Protein AF-Q46TR0-F1 (afdb_monomer_lite)

Foldseek 3Di:
DAEEQEDCDPVSVVVLVVCLVVLHFYKYADDPVCVVVDPPADDDGIDTRSPDDDD

pLDDT: mean 76.16, std 15.03, range [44.78, 92.12]

Structure (mmCIF, N/CA/C/O backbone):
data_AF-Q46TR0-F1
#
_entry.id   AF-Q46TR0-F1
#
loop_
_atom_site.group_PDB
_atom_site.id
_atom_site.type_symbol
_atom_site.label_atom_id
_atom_site.label_alt_id
_atom_site.label_comp_id
_atom_site.label_asym_id
_atom_site.label_entity_id
_atom_site.label_seq_id
_atom_site.pdbx_PDB_ins_code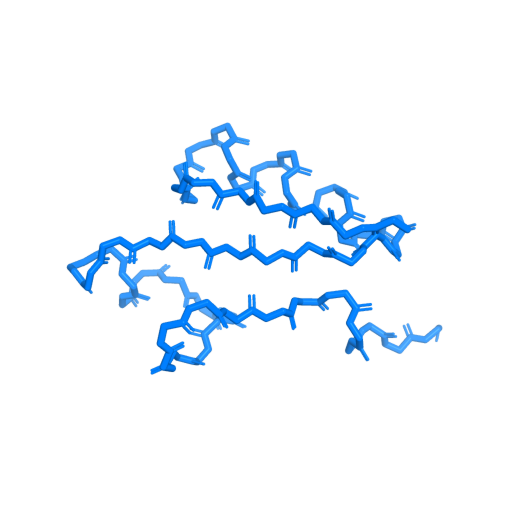
_atom_site.Cartn_x
_atom_site.Cartn_y
_atom_site.Cartn_z
_atom_site.occupancy
_atom_site.B_iso_or_equiv
_atom_site.auth_seq_id
_atom_site.auth_comp_id
_atom_site.auth_asym_id
_atom_site.auth_atom_id
_atom_site.pdbx_PDB_model_num
ATOM 1 N N . MET A 1 1 ? -12.699 7.316 8.046 1.00 81.19 1 MET A N 1
ATOM 2 C CA . MET A 1 1 ? -11.801 8.258 7.332 1.00 81.19 1 MET A CA 1
ATOM 3 C C . MET A 1 1 ? -11.356 7.625 6.019 1.00 81.19 1 MET A C 1
ATOM 5 O O . MET A 1 1 ? -11.255 6.405 5.992 1.00 81.19 1 MET A O 1
ATOM 9 N N . ARG A 1 2 ? -11.138 8.410 4.952 1.00 85.25 2 ARG A N 1
ATOM 10 C CA . ARG A 1 2 ? -10.739 7.907 3.620 1.00 85.25 2 ARG A CA 1
ATOM 11 C C . ARG A 1 2 ? -9.267 8.225 3.371 1.00 85.25 2 ARG A C 1
ATOM 13 O O . ARG A 1 2 ? -8.884 9.381 3.525 1.00 85.25 2 ARG A O 1
ATOM 20 N N . ILE A 1 3 ? -8.470 7.231 2.990 1.00 90.06 3 ILE A N 1
ATOM 21 C CA . ILE A 1 3 ? -7.014 7.356 2.840 1.00 90.06 3 ILE A CA 1
ATOM 22 C C . ILE A 1 3 ? -6.631 7.044 1.395 1.00 90.06 3 ILE A C 1
ATOM 24 O O . ILE A 1 3 ? -6.998 6.000 0.860 1.00 90.06 3 ILE A O 1
ATOM 28 N N . LEU A 1 4 ? -5.884 7.943 0.758 1.00 91.25 4 LEU A N 1
ATOM 29 C CA . LEU A 1 4 ? -5.296 7.718 -0.560 1.00 91.25 4 LEU A CA 1
ATOM 30 C C . LEU A 1 4 ? -3.801 7.451 -0.406 1.00 91.25 4 LEU A C 1
ATOM 32 O O . LEU A 1 4 ? -3.078 8.275 0.148 1.00 91.25 4 LEU A O 1
ATOM 36 N N . VAL A 1 5 ? -3.337 6.331 -0.947 1.00 89.00 5 VAL A N 1
ATOM 37 C CA . VAL A 1 5 ? -1.917 5.993 -1.031 1.00 89.00 5 VAL A CA 1
ATOM 38 C C . VAL A 1 5 ? -1.454 6.176 -2.475 1.00 89.00 5 VAL A C 1
ATOM 40 O O . VAL A 1 5 ? -1.881 5.459 -3.387 1.00 89.00 5 VAL A O 1
ATOM 43 N N . LEU A 1 6 ? -0.578 7.159 -2.686 1.00 89.94 6 LEU A N 1
ATOM 44 C CA . LEU A 1 6 ? 0.058 7.438 -3.972 1.00 89.94 6 LEU A CA 1
ATOM 45 C C . LEU A 1 6 ? 1.268 6.507 -4.150 1.00 89.94 6 LEU A C 1
ATOM 47 O O . LEU A 1 6 ? 2.339 6.751 -3.605 1.00 89.94 6 LEU A O 1
ATOM 51 N N . GLY A 1 7 ? 1.092 5.438 -4.925 1.00 85.75 7 GLY A N 1
ATOM 52 C CA . GLY A 1 7 ? 2.107 4.412 -5.165 1.00 85.75 7 GLY A CA 1
ATOM 53 C C . GLY A 1 7 ? 2.044 3.239 -4.178 1.00 85.75 7 GLY A C 1
ATOM 54 O O . GLY A 1 7 ? 2.176 3.411 -2.974 1.00 85.75 7 GLY A O 1
ATOM 55 N N . ALA A 1 8 ? 1.922 2.015 -4.699 1.00 85.25 8 ALA A N 1
ATOM 56 C CA . ALA A 1 8 ? 1.972 0.771 -3.925 1.00 85.25 8 ALA A CA 1
ATOM 57 C C . ALA A 1 8 ? 3.327 0.066 -4.122 1.00 85.25 8 ALA A C 1
ATOM 59 O O . ALA A 1 8 ? 3.415 -1.029 -4.673 1.00 85.25 8 ALA A O 1
ATOM 60 N N . GLY A 1 9 ? 4.408 0.764 -3.757 1.00 84.25 9 GLY A N 1
ATOM 61 C CA . GLY A 1 9 ? 5.748 0.176 -3.632 1.00 84.25 9 GLY A CA 1
ATOM 62 C C . GLY A 1 9 ? 5.918 -0.547 -2.291 1.00 84.25 9 GLY A C 1
ATOM 63 O O . GLY A 1 9 ? 4.928 -0.888 -1.651 1.00 84.25 9 GLY A O 1
ATOM 64 N N . ALA A 1 10 ? 7.158 -0.719 -1.825 1.00 87.94 10 ALA A N 1
ATOM 65 C CA . ALA A 1 10 ? 7.437 -1.393 -0.551 1.00 87.94 10 ALA A CA 1
ATOM 66 C C . ALA A 1 10 ? 6.690 -0.745 0.634 1.00 87.94 10 ALA A C 1
ATOM 68 O O . ALA A 1 10 ? 5.896 -1.393 1.307 1.00 87.94 10 ALA A O 1
ATOM 69 N N . ILE A 1 11 ? 6.874 0.564 0.828 1.00 91.88 11 ILE A N 1
ATOM 70 C CA . ILE A 1 11 ? 6.284 1.300 1.955 1.00 91.88 11 ILE A CA 1
ATOM 71 C C . ILE A 1 11 ? 4.772 1.481 1.782 1.00 91.88 11 ILE A C 1
ATOM 73 O O . ILE A 1 11 ? 3.997 1.144 2.674 1.00 91.88 11 ILE A O 1
ATOM 77 N N . GLY A 1 12 ? 4.344 1.977 0.617 1.00 88.25 12 GLY A N 1
ATOM 78 C CA . GLY A 1 12 ? 2.928 2.233 0.347 1.00 88.25 12 GLY A CA 1
ATOM 79 C C . GLY A 1 12 ? 2.079 0.966 0.433 1.00 88.25 12 GLY A C 1
ATOM 80 O O . GLY A 1 12 ? 1.008 0.991 1.032 1.00 88.25 12 GLY A O 1
ATOM 81 N N . GLY A 1 13 ? 2.580 -0.157 -0.093 1.00 87.81 13 GLY A N 1
ATOM 82 C CA . GLY A 1 13 ? 1.913 -1.454 0.001 1.00 87.81 13 GLY A CA 1
ATOM 83 C C . GLY A 1 13 ? 1.839 -1.981 1.434 1.00 87.81 13 GLY A C 1
ATOM 84 O O . GLY A 1 13 ? 0.773 -2.424 1.849 1.00 87.81 13 GLY A O 1
ATOM 85 N N . TYR A 1 14 ? 2.926 -1.876 2.205 1.00 90.94 14 TYR A N 1
ATOM 86 C CA . TYR A 1 14 ? 2.972 -2.362 3.586 1.00 90.94 14 TYR A CA 1
ATOM 87 C C . TYR A 1 14 ? 1.987 -1.615 4.493 1.00 90.94 14 TYR A C 1
ATOM 89 O O . TYR A 1 14 ? 1.062 -2.213 5.040 1.00 90.94 14 TYR A O 1
ATOM 97 N N . TYR A 1 15 ? 2.117 -0.291 4.597 1.00 92.12 15 TYR 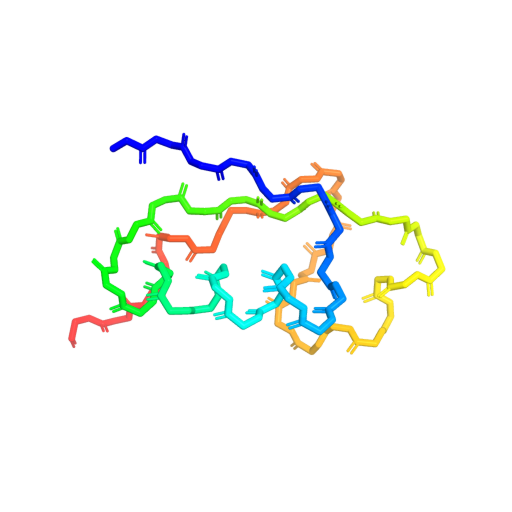A N 1
ATOM 98 C CA . TYR A 1 15 ? 1.241 0.493 5.469 1.00 92.12 15 TYR A CA 1
ATOM 99 C C . TYR A 1 15 ? -0.191 0.549 4.945 1.00 92.12 15 TYR A C 1
ATOM 101 O O . TYR A 1 15 ? -1.131 0.446 5.727 1.00 92.12 15 TYR A O 1
ATOM 109 N N . GLY A 1 16 ? -0.380 0.652 3.628 1.00 89.25 16 GLY A N 1
ATOM 110 C CA . GLY A 1 16 ? -1.711 0.603 3.036 1.00 89.25 16 GLY A CA 1
ATOM 111 C C . GLY A 1 16 ? -2.406 -0.744 3.272 1.00 89.25 16 GLY A C 1
ATOM 112 O O . GLY A 1 16 ? -3.604 -0.764 3.537 1.00 89.25 16 GLY A O 1
ATOM 113 N N . GLY A 1 17 ? -1.665 -1.856 3.249 1.00 88.25 17 GLY A N 1
ATOM 114 C CA . GLY A 1 17 ? -2.170 -3.187 3.589 1.00 88.25 17 GLY A CA 1
ATOM 115 C C . GLY A 1 17 ? -2.524 -3.332 5.071 1.00 88.25 17 GLY A C 1
ATOM 116 O O . GLY A 1 17 ? -3.588 -3.851 5.395 1.00 88.25 17 GLY A O 1
ATOM 117 N N . GLN A 1 18 ? -1.689 -2.820 5.979 1.00 91.25 18 GLN A N 1
ATOM 118 C CA . GLN A 1 18 ? -2.004 -2.774 7.415 1.00 91.25 18 GLN A CA 1
ATOM 119 C C . GLN A 1 18 ? -3.266 -1.946 7.692 1.00 91.25 18 GLN A C 1
ATOM 121 O O . GLN A 1 18 ? -4.160 -2.387 8.408 1.00 91.25 18 GLN A O 1
ATOM 126 N N . LEU A 1 19 ? -3.380 -0.768 7.078 1.00 89.88 19 LEU A N 1
ATOM 127 C CA . LEU A 1 19 ? -4.554 0.094 7.212 1.00 89.88 19 LEU A CA 1
ATOM 128 C C . LEU A 1 19 ? -5.830 -0.620 6.750 1.00 89.88 19 LEU A C 1
ATOM 130 O O . LEU A 1 19 ? -6.855 -0.558 7.424 1.00 89.88 19 LEU A O 1
ATOM 134 N N . VAL A 1 20 ? -5.754 -1.343 5.636 1.00 89.06 20 VAL A N 1
ATOM 135 C CA . VAL A 1 20 ? -6.861 -2.158 5.124 1.00 89.06 20 VAL A CA 1
ATOM 136 C C . VAL A 1 20 ? -7.235 -3.283 6.090 1.00 89.06 20 VAL A C 1
ATOM 138 O O . VAL A 1 20 ? -8.423 -3.479 6.335 1.00 89.06 20 VAL A O 1
ATOM 141 N N . GLN A 1 21 ? -6.259 -3.978 6.682 1.00 87.69 21 GLN A N 1
ATOM 142 C CA . GLN A 1 21 ? -6.509 -5.023 7.687 1.00 87.69 21 GLN A CA 1
AT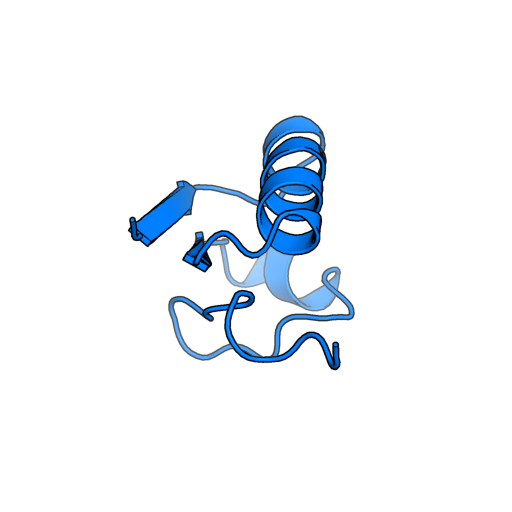OM 143 C C . GLN A 1 21 ? -7.220 -4.485 8.935 1.00 87.69 21 GLN A C 1
ATOM 145 O O . GLN A 1 21 ? -8.056 -5.172 9.509 1.00 87.69 21 GLN A O 1
ATOM 150 N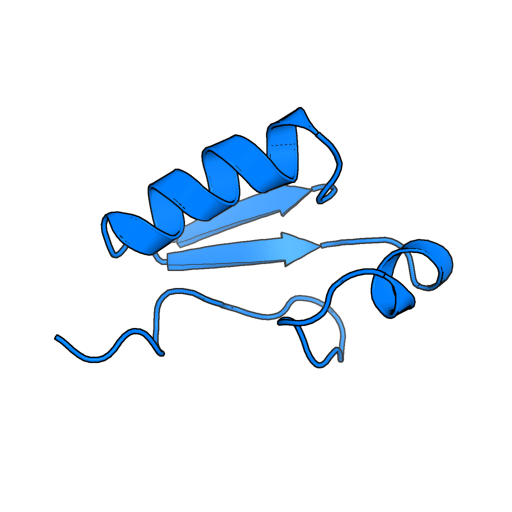 N . HIS A 1 22 ? -6.957 -3.235 9.317 1.00 89.94 22 HIS A N 1
ATOM 151 C CA . HIS A 1 22 ? -7.661 -2.558 10.411 1.00 89.94 22 HIS A CA 1
ATOM 152 C C . HIS A 1 22 ? -8.999 -1.919 9.990 1.00 89.94 22 HIS A C 1
ATOM 154 O O . HIS A 1 22 ? -9.584 -1.148 10.750 1.00 89.94 22 HIS A O 1
ATOM 160 N N . GLY A 1 23 ? -9.499 -2.214 8.786 1.00 86.94 23 GLY A N 1
ATOM 161 C CA . GLY A 1 23 ? -10.796 -1.735 8.303 1.00 86.94 23 GLY A CA 1
ATOM 162 C C . GLY A 1 23 ? -10.795 -0.283 7.823 1.00 86.94 23 GLY A C 1
ATOM 163 O O . GLY A 1 23 ? -11.862 0.312 7.654 1.00 86.94 23 GLY A O 1
ATOM 164 N N . ALA A 1 24 ? -9.623 0.315 7.593 1.00 88.88 24 ALA A N 1
ATOM 165 C CA . ALA A 1 24 ? -9.548 1.650 7.022 1.00 88.88 24 ALA A CA 1
ATOM 166 C C . ALA A 1 24 ? -9.928 1.642 5.534 1.00 88.88 24 ALA A C 1
ATOM 168 O O . ALA A 1 24 ? -9.600 0.741 4.758 1.00 88.88 24 ALA A O 1
ATOM 169 N N . ASP A 1 25 ? -10.585 2.719 5.114 1.00 89.50 25 ASP A N 1
ATOM 170 C CA . ASP A 1 25 ? -11.006 2.923 3.735 1.00 89.50 25 ASP A CA 1
ATOM 171 C C . ASP A 1 25 ? -9.851 3.463 2.882 1.00 89.50 25 ASP A C 1
ATOM 173 O O . ASP A 1 25 ? -9.718 4.673 2.678 1.00 89.50 25 ASP A O 1
ATOM 177 N N . VAL A 1 26 ? -8.990 2.554 2.417 1.00 88.00 26 VAL A N 1
ATOM 178 C CA . VAL A 1 26 ? -7.784 2.885 1.645 1.00 88.00 26 VAL A CA 1
ATOM 179 C C . VAL A 1 26 ? -8.017 2.722 0.147 1.00 88.00 26 VAL A C 1
ATOM 181 O O . VAL A 1 26 ? -8.608 1.745 -0.314 1.00 88.00 26 VAL A O 1
ATOM 184 N N . THR A 1 27 ? -7.519 3.682 -0.623 1.00 89.69 27 THR A N 1
ATOM 185 C CA . THR A 1 27 ? -7.475 3.667 -2.085 1.00 89.69 27 THR A CA 1
ATOM 186 C C . THR A 1 27 ? -6.025 3.753 -2.546 1.00 89.69 27 THR A C 1
ATOM 188 O O . THR A 1 27 ? -5.281 4.594 -2.045 1.00 89.69 27 THR A O 1
ATOM 191 N N . PHE A 1 28 ? -5.618 2.930 -3.513 1.00 86.75 28 PHE A N 1
ATOM 192 C CA . PHE A 1 28 ? -4.275 2.997 -4.101 1.00 86.75 28 PHE A CA 1
ATOM 193 C C . PHE A 1 28 ? -4.317 3.618 -5.495 1.00 86.75 28 PHE A C 1
ATOM 195 O O . PHE A 1 28 ? -5.072 3.177 -6.364 1.00 86.75 28 PHE A O 1
ATOM 202 N N . LEU A 1 29 ? -3.462 4.612 -5.732 1.00 87.94 29 LEU A N 1
ATOM 203 C CA . LEU A 1 29 ? -3.228 5.167 -7.062 1.00 87.94 29 LEU A CA 1
ATOM 204 C C . LEU A 1 29 ? -1.832 4.772 -7.535 1.00 87.94 29 LEU A C 1
ATOM 206 O O . LEU A 1 29 ? -0.830 5.189 -6.959 1.00 87.94 29 LEU A O 1
ATOM 210 N N . VAL A 1 30 ? -1.761 3.978 -8.601 1.00 85.50 30 VAL A N 1
ATOM 211 C CA . VAL A 1 30 ? -0.493 3.527 -9.185 1.00 85.50 30 VAL A CA 1
ATOM 212 C C . VAL A 1 30 ? -0.467 3.729 -10.697 1.00 85.50 30 VAL A C 1
ATOM 214 O O . VAL A 1 30 ? -1.502 3.749 -11.373 1.00 85.50 30 VAL A O 1
ATOM 217 N N . ARG A 1 31 ? 0.746 3.858 -11.241 1.00 81.69 31 ARG A N 1
ATOM 218 C CA . ARG A 1 31 ? 0.974 3.994 -12.685 1.00 81.69 31 ARG A CA 1
ATOM 219 C C . ARG A 1 31 ? 0.534 2.722 -13.426 1.00 81.69 31 ARG A C 1
ATOM 221 O O . ARG A 1 31 ? 0.769 1.637 -12.894 1.00 81.69 31 ARG A O 1
ATOM 228 N N . PRO A 1 32 ? -0.009 2.825 -14.657 1.00 76.50 32 PRO A N 1
ATOM 229 C CA . PRO A 1 32 ? -0.458 1.676 -15.451 1.00 76.50 32 PRO A CA 1
ATOM 230 C C . PRO A 1 32 ? 0.560 0.538 -15.560 1.00 76.50 32 PRO A C 1
ATOM 232 O O . PRO A 1 32 ? 0.198 -0.617 -15.415 1.00 76.50 32 PRO A O 1
ATOM 235 N N . ALA A 1 33 ? 1.848 0.840 -15.720 1.00 79.12 33 ALA A N 1
ATOM 236 C CA . ALA A 1 33 ? 2.879 -0.195 -15.813 1.00 79.12 33 ALA A CA 1
ATOM 237 C C . ALA A 1 33 ? 3.055 -1.017 -14.517 1.00 79.12 33 ALA A C 1
ATOM 239 O O . ALA A 1 33 ? 3.433 -2.181 -14.564 1.00 79.12 33 ALA A O 1
ATOM 240 N N . ARG A 1 34 ? 2.765 -0.433 -13.345 1.00 72.94 34 ARG A N 1
ATOM 241 C CA . ARG A 1 34 ? 2.920 -1.083 -12.027 1.00 72.94 34 ARG A CA 1
ATOM 242 C C . ARG A 1 34 ? 1.662 -1.822 -11.568 1.00 72.94 34 ARG A C 1
ATOM 244 O O . ARG A 1 34 ? 1.664 -2.505 -10.549 1.00 72.94 34 ARG A O 1
ATOM 251 N N . ARG A 1 35 ? 0.579 -1.664 -12.320 1.00 69.00 35 ARG A N 1
ATOM 252 C CA . ARG A 1 35 ? -0.725 -2.239 -12.025 1.00 69.00 35 ARG A CA 1
ATOM 253 C C . ARG A 1 35 ? -0.774 -3.758 -12.188 1.00 69.00 35 ARG A C 1
ATOM 255 O O . ARG A 1 35 ? -1.436 -4.411 -11.391 1.00 69.00 35 ARG A O 1
ATOM 262 N N . ALA A 1 36 ? -0.071 -4.298 -13.186 1.00 67.62 36 ALA A N 1
ATOM 263 C CA . ALA A 1 36 ? -0.099 -5.722 -13.537 1.00 67.62 36 ALA A CA 1
ATOM 264 C C . ALA A 1 36 ? 0.507 -6.634 -12.456 1.00 67.62 36 ALA A C 1
ATOM 266 O O . ALA A 1 36 ? 0.156 -7.802 -12.354 1.00 67.62 36 ALA A O 1
ATOM 267 N N . THR A 1 37 ? 1.393 -6.090 -11.620 1.00 71.44 37 THR A N 1
ATOM 268 C CA . THR A 1 37 ? 2.044 -6.819 -10.524 1.00 71.44 37 THR A CA 1
ATOM 269 C C . THR A 1 37 ? 1.245 -6.805 -9.216 1.00 71.44 37 THR A C 1
ATOM 271 O O . THR A 1 37 ? 1.694 -7.380 -8.230 1.00 71.44 37 THR A O 1
ATOM 274 N N . MET A 1 38 ? 0.083 -6.141 -9.167 1.00 67.06 38 MET A N 1
ATOM 275 C CA . MET A 1 38 ? -0.789 -6.125 -7.988 1.00 67.06 38 MET A CA 1
ATOM 276 C C . MET A 1 38 ? -1.917 -7.149 -8.159 1.00 67.06 38 MET A C 1
ATOM 278 O O . MET A 1 38 ? -2.877 -6.910 -8.883 1.00 67.06 38 MET A O 1
ATOM 282 N N . SER A 1 39 ? -1.826 -8.277 -7.456 1.00 57.97 39 SER A N 1
ATOM 283 C CA . SER A 1 39 ? -2.754 -9.419 -7.543 1.00 57.97 39 SER A CA 1
ATOM 284 C C . SER A 1 39 ? -4.157 -9.178 -6.956 1.00 57.97 39 SER A C 1
ATOM 286 O O . SER A 1 39 ? -5.028 -10.030 -7.105 1.00 57.97 39 SER A O 1
ATOM 288 N N . GLY A 1 40 ? -4.402 -8.028 -6.316 1.00 54.22 40 GLY A N 1
ATOM 289 C CA . GLY A 1 40 ? -5.654 -7.745 -5.598 1.00 54.22 40 GLY A CA 1
ATOM 290 C C . GLY A 1 40 ? -6.438 -6.509 -6.047 1.00 54.22 40 GLY A C 1
ATOM 291 O O . GLY A 1 40 ? -7.514 -6.278 -5.505 1.00 54.22 40 GLY A O 1
ATOM 292 N N . ALA A 1 41 ? -5.931 -5.717 -7.000 1.00 52.97 41 ALA A N 1
ATOM 293 C CA . ALA A 1 41 ? -6.569 -4.466 -7.420 1.00 52.97 41 ALA A CA 1
ATOM 294 C C . ALA A 1 41 ? -6.929 -4.506 -8.916 1.00 52.97 41 ALA A C 1
ATOM 296 O O . ALA A 1 41 ? -6.051 -4.358 -9.769 1.00 52.97 41 ALA A O 1
ATOM 297 N N . ARG A 1 42 ? -8.203 -4.712 -9.262 1.00 48.88 42 ARG A N 1
ATOM 298 C CA . ARG A 1 42 ? -8.695 -4.672 -10.651 1.00 48.88 42 ARG A CA 1
ATOM 299 C C . ARG A 1 42 ? -8.962 -3.214 -11.034 1.00 48.88 42 ARG A C 1
ATOM 301 O O . ARG A 1 42 ? -9.850 -2.580 -10.494 1.00 48.88 42 ARG A O 1
ATOM 308 N N . GLN A 1 43 ? -8.192 -2.639 -11.960 1.00 52.97 43 GLN A N 1
ATOM 309 C CA . GLN A 1 43 ? -8.206 -1.179 -12.129 1.00 52.97 43 GLN A CA 1
ATOM 310 C C . GLN A 1 43 ? -9.072 -0.652 -13.277 1.00 52.97 43 GLN A C 1
ATOM 312 O O . GLN A 1 43 ? -8.810 -0.922 -14.446 1.00 52.97 43 GLN A O 1
ATOM 317 N N . ALA A 1 44 ? -9.937 0.297 -12.924 1.00 44.78 44 ALA A N 1
ATOM 318 C CA . ALA A 1 44 ? -9.945 1.632 -13.524 1.00 44.78 44 ALA A CA 1
ATOM 319 C C . ALA A 1 44 ? -9.434 2.623 -12.450 1.00 44.78 44 ALA A C 1
ATOM 321 O O . ALA A 1 44 ? -9.398 2.268 -11.277 1.00 44.78 44 ALA A O 1
ATOM 322 N N . GLY A 1 45 ? -8.940 3.809 -12.821 1.00 55.84 45 GLY A N 1
ATOM 323 C CA . GLY A 1 45 ? -8.243 4.747 -11.919 1.00 55.84 45 GLY A CA 1
ATOM 324 C C . GLY A 1 45 ? -8.821 4.853 -10.493 1.00 55.84 45 GLY A C 1
ATOM 325 O O . GLY A 1 45 ? -9.982 5.193 -10.315 1.00 55.84 45 GLY A O 1
ATOM 326 N N . SER A 1 46 ? -7.971 4.596 -9.489 1.00 55.94 46 SER A N 1
ATOM 327 C CA . SER A 1 46 ? -8.270 4.575 -8.044 1.00 55.94 46 SER A CA 1
ATOM 328 C C . SER A 1 46 ? -9.268 3.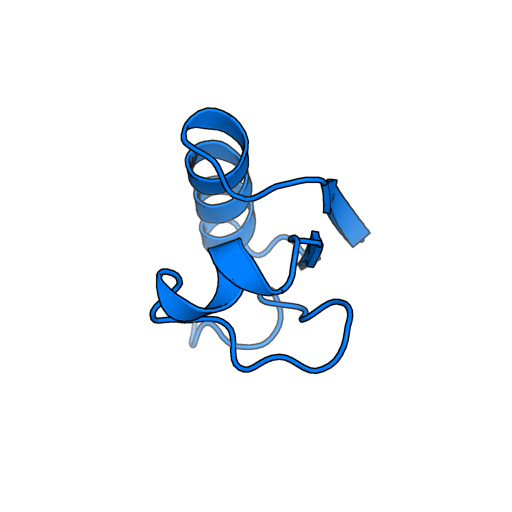481 -7.600 1.00 55.94 46 SER A C 1
ATOM 330 O O . SER A 1 46 ? -10.480 3.640 -7.703 1.00 55.94 46 SER A O 1
ATOM 332 N N . GLU A 1 47 ? -8.759 2.364 -7.057 1.00 66.75 47 GLU A N 1
ATOM 333 C CA . GLU A 1 47 ? -9.599 1.294 -6.489 1.00 66.75 47 GLU A CA 1
ATOM 334 C C . GLU A 1 47 ? -9.530 1.274 -4.956 1.00 66.75 47 GLU A C 1
ATOM 336 O O . GLU A 1 47 ? -8.460 1.398 -4.353 1.00 66.75 47 GLU A O 1
ATOM 341 N N . ARG A 1 48 ? -10.707 1.141 -4.338 1.00 64.38 48 ARG A N 1
ATOM 342 C CA . ARG A 1 48 ? -10.951 1.217 -2.898 1.00 64.38 48 ARG A CA 1
ATOM 343 C C . ARG A 1 48 ? -10.986 -0.184 -2.287 1.00 64.38 48 ARG A C 1
ATOM 345 O O . ARG A 1 48 ? -11.891 -0.960 -2.587 1.00 64.38 48 ARG A O 1
ATOM 352 N N . LEU A 1 49 ? -10.064 -0.476 -1.374 1.00 69.31 49 LEU A N 1
ATOM 353 C CA . LEU A 1 49 ? -9.907 -1.815 -0.798 1.00 69.31 49 LEU A CA 1
ATOM 354 C C . LEU A 1 49 ? -10.695 -2.019 0.513 1.00 69.31 49 LEU A C 1
ATOM 356 O O . LEU A 1 49 ? -11.128 -3.129 0.811 1.00 69.31 49 LEU A O 1
ATOM 360 N N . GLY A 1 50 ? -10.984 -0.950 1.260 1.00 62.12 50 GLY A N 1
ATOM 361 C CA . GLY A 1 50 ? -11.579 -1.028 2.606 1.00 62.12 50 GLY A CA 1
ATOM 362 C C . GLY A 1 50 ? -13.054 -1.450 2.712 1.00 62.12 50 GLY A C 1
ATOM 363 O O . GLY A 1 50 ? -13.619 -1.362 3.794 1.00 62.12 50 GLY A O 1
ATOM 364 N N . LYS A 1 51 ? -13.714 -1.886 1.628 1.00 58.03 51 LYS A N 1
ATOM 365 C CA . LYS A 1 51 ? -15.125 -2.338 1.659 1.00 58.03 51 LYS A CA 1
ATOM 366 C C . LYS A 1 51 ? -15.322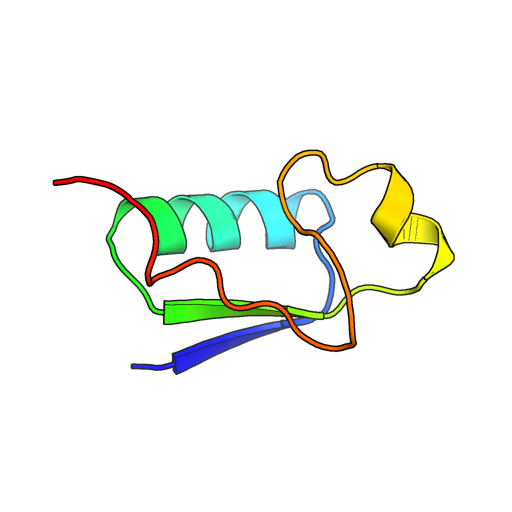 -3.853 1.531 1.00 58.03 51 LYS A C 1
ATOM 368 O O . LYS A 1 51 ? -16.465 -4.296 1.534 1.00 58.03 51 LYS A O 1
ATOM 373 N N . ARG A 1 52 ? -14.253 -4.643 1.373 1.00 56.62 52 ARG A N 1
ATOM 374 C CA . ARG A 1 52 ? -14.375 -6.034 0.898 1.00 56.62 52 ARG A CA 1
ATOM 375 C C . ARG A 1 52 ? -13.742 -7.109 1.783 1.00 56.62 52 ARG A C 1
ATOM 377 O O . ARG A 1 52 ? -13.746 -8.263 1.372 1.00 56.62 52 ARG A O 1
ATOM 384 N N . LEU A 1 53 ? -13.236 -6.773 2.972 1.00 51.38 53 LEU A N 1
ATOM 385 C CA . LEU A 1 53 ? -12.851 -7.814 3.927 1.00 51.38 53 LEU A CA 1
ATOM 386 C C . LEU A 1 53 ? -14.109 -8.367 4.616 1.00 51.38 53 LEU A C 1
ATOM 388 O O . LEU A 1 53 ? -14.838 -7.580 5.228 1.00 51.38 53 LEU A O 1
ATOM 392 N N . PRO A 1 54 ? -14.405 -9.675 4.491 1.00 47.34 54 PRO A N 1
ATOM 393 C CA . PRO A 1 54 ? -15.407 -10.307 5.338 1.00 47.34 54 PRO A CA 1
ATOM 394 C C . PRO A 1 54 ? -14.959 -10.178 6.799 1.00 47.34 54 PRO A C 1
ATOM 396 O O . PRO A 1 54 ? -13.762 -10.252 7.082 1.00 47.34 54 PRO A O 1
ATOM 399 N N . LYS A 1 55 ? -15.924 -9.908 7.686 1.00 54.50 55 LYS A N 1
ATOM 400 C CA . LYS A 1 55 ? -15.704 -9.918 9.136 1.00 54.50 55 LYS A CA 1
ATOM 401 C C . LYS A 1 55 ? -15.242 -11.291 9.605 1.00 54.50 55 LYS A C 1
ATOM 403 O O . LYS A 1 55 ? -15.758 -12.281 9.040 1.00 54.50 55 LYS A O 1
#

Sequence (55 aa):
MRILVLGAGAIGGYYGGQLVQHGADVTFLVRPARRATMSGARQAGSERLGKRLPK

Secondary structure (DSSP, 8-state):
-EEEEE--SHHHHHHHHHHHHTT-EEEEE--HHHHTT-TT---SSSEE-TT----

InterPro domains:
  IPR013332 Ketopantoate reductase, N-terminal domain [PF02558] (3-36)
  IPR036291 NAD(P)-binding domain superfamily [SSF51735] (1-37)

Radius of gyration: 10.45 Å; chains: 1; bounding box: 23×19×26 Å

Organism: Cupriavidus pinatubonensis (strain JMP 134 / LMG 1197) (NCBI:txid264198)